Protein AF-A0A9Q0U4A6-F1 (afdb_monomer)

Radius of gyration: 23.0 Å; Cα contacts (8 Å, |Δi|>4): 64; chains: 1; bounding box: 47×94×40 Å

Foldseek 3Di:
DDDDPDDPPPPPPPDDDDCLVVQCVVCPVVRSVVVVVVVQQQQDDPVVSFRALVSNQVRVVVVVDPPQDSVNSVVVQVVQCPVPPSGNDDDDPPPVDPDPDDPPPPPDDDPDDDDD

InterPro domains:
  IPR002048 EF-hand domain [PF13833] (47-87)
  IPR011992 EF-hand domain pair [SSF47473] (15-87)
  IPR044205 Calcium-binding protein KIC/PBP1/KRP1 [PTHR47319] (11-87)

Nearest PDB structures (foldseek):
  3h4s-assembly1_E  TM=8.852E-01  e=2.183E-06  Arabidopsis thaliana
  7uha-assembly1_A  TM=5.960E-01  e=2.188E-02  Homo sapiens
  8g4l-assembly1_q  TM=5.932E-01  e=2.530E-01  Homo sapiens
  2n7l-assembly1_C  TM=5.007E-01  e=2.698E-01  Homo sapiens

Structure (mmCIF, N/CA/C/O backbone):
data_AF-A0A9Q0U4A6-F1
#
_entry.id   AF-A0A9Q0U4A6-F1
#
loop_
_atom_site.group_PDB
_atom_site.id
_atom_site.type_symbol
_atom_site.label_atom_id
_atom_site.label_alt_id
_atom_site.label_comp_id
_atom_site.label_asym_id
_atom_site.label_entity_id
_atom_site.label_seq_id
_atom_site.pdbx_PDB_ins_code
_atom_site.Cartn_x
_atom_site.Cartn_y
_atom_site.Cartn_z
_atom_site.occupancy
_atom_site.B_iso_or_equiv
_atom_site.auth_seq_id
_atom_site.auth_comp_id
_atom_site.auth_asym_id
_atom_site.auth_atom_id
_atom_site.pdbx_PDB_model_num
ATOM 1 N N . MET A 1 1 ? -3.353 47.675 20.215 1.00 42.06 1 MET A N 1
ATOM 2 C CA . MET A 1 1 ? -3.522 47.534 18.755 1.00 42.06 1 MET A CA 1
ATOM 3 C C . MET A 1 1 ? -2.274 46.813 18.265 1.00 42.06 1 MET A C 1
ATOM 5 O O . MET A 1 1 ? -1.273 47.454 17.997 1.00 42.06 1 MET A O 1
ATOM 9 N N . GLU A 1 2 ? -2.138 45.535 18.608 1.00 56.66 2 GLU A N 1
ATOM 10 C CA . GLU A 1 2 ? -2.598 44.384 17.811 1.00 56.66 2 GLU A CA 1
ATOM 11 C C . GLU A 1 2 ? -1.940 44.353 16.430 1.00 56.66 2 GLU A C 1
ATOM 13 O O . GLU A 1 2 ? -2.131 45.272 15.633 1.00 56.66 2 GLU A O 1
ATOM 18 N N . LYS A 1 3 ? -1.174 43.285 16.193 1.00 47.31 3 LYS A N 1
ATOM 19 C CA . LYS A 1 3 ? -1.241 42.448 14.991 1.00 47.31 3 LYS A CA 1
ATOM 20 C C . LYS A 1 3 ? -0.367 41.220 15.226 1.00 47.31 3 LYS A C 1
ATOM 22 O O . LYS A 1 3 ? 0.822 41.210 14.913 1.00 47.31 3 LYS A O 1
ATOM 27 N N . ASP A 1 4 ? -0.993 40.207 15.812 1.00 53.28 4 ASP A N 1
ATOM 28 C CA . ASP A 1 4 ? -0.495 38.840 15.820 1.00 53.28 4 ASP A CA 1
ATOM 29 C C . ASP A 1 4 ? -0.487 38.329 14.377 1.00 53.28 4 ASP A C 1
ATOM 31 O O . ASP A 1 4 ? -1.526 38.254 13.719 1.00 53.28 4 ASP A O 1
ATOM 35 N N . GLN A 1 5 ? 0.695 38.004 13.859 1.00 55.41 5 GLN A N 1
ATOM 36 C CA . GLN A 1 5 ? 0.797 37.242 12.622 1.00 55.41 5 GLN A CA 1
ATOM 37 C C . GLN A 1 5 ? 0.719 35.763 12.975 1.00 55.41 5 GLN A C 1
ATOM 39 O O . GLN A 1 5 ? 1.656 35.149 13.482 1.00 55.41 5 GLN A O 1
ATOM 44 N N . ILE A 1 6 ? -0.485 35.254 12.740 1.00 58.12 6 ILE A N 1
ATOM 45 C CA . ILE A 1 6 ? -0.926 33.872 12.845 1.00 58.12 6 ILE A CA 1
ATOM 46 C C . ILE A 1 6 ? -0.007 32.982 12.009 1.00 58.12 6 ILE A C 1
ATOM 48 O O . ILE A 1 6 ? 0.295 33.267 10.850 1.00 58.12 6 ILE A O 1
ATOM 52 N N . GLY A 1 7 ? 0.438 31.900 12.643 1.00 49.38 7 GLY A N 1
ATOM 53 C CA . GLY A 1 7 ? 1.336 30.923 12.064 1.00 49.38 7 GLY A CA 1
ATOM 54 C C . GLY A 1 7 ? 0.760 30.262 10.820 1.00 49.38 7 GLY A C 1
ATOM 55 O O . GLY A 1 7 ? -0.321 29.679 10.843 1.00 49.38 7 GLY A O 1
ATOM 56 N N . MET A 1 8 ? 1.562 30.254 9.763 1.00 47.84 8 MET A N 1
ATOM 57 C CA . MET A 1 8 ? 1.494 29.213 8.753 1.00 47.84 8 MET A CA 1
ATOM 58 C C . MET A 1 8 ? 2.528 28.162 9.155 1.00 47.84 8 MET A C 1
ATOM 60 O O . MET A 1 8 ? 3.694 28.236 8.772 1.00 47.84 8 MET A O 1
ATOM 64 N N . LYS A 1 9 ? 2.127 27.209 10.003 1.00 41.38 9 LYS A N 1
ATOM 65 C CA . LYS A 1 9 ? 2.905 25.983 10.191 1.00 41.38 9 LYS A CA 1
ATOM 66 C C . LYS A 1 9 ? 2.763 25.220 8.878 1.00 41.38 9 LYS A C 1
ATOM 68 O O . LYS A 1 9 ? 1.753 24.561 8.655 1.00 41.38 9 LYS A O 1
ATOM 73 N N . THR A 1 10 ? 3.717 25.415 7.974 1.00 38.53 10 THR A N 1
ATOM 74 C CA . THR A 1 10 ? 3.835 24.652 6.738 1.00 38.53 10 THR A CA 1
ATOM 75 C C . THR A 1 10 ? 3.887 23.181 7.125 1.00 38.53 10 THR A C 1
ATOM 77 O O . THR A 1 10 ? 4.869 22.702 7.691 1.00 38.53 10 THR A O 1
ATOM 80 N N . ALA A 1 11 ? 2.778 22.476 6.903 1.00 51.41 11 ALA A N 1
ATOM 81 C CA . ALA A 1 11 ? 2.780 21.029 6.921 1.00 51.41 11 ALA A CA 1
ATOM 82 C C . ALA A 1 11 ? 3.813 20.610 5.877 1.00 51.41 11 ALA A C 1
ATOM 84 O O . ALA A 1 11 ? 3.714 20.981 4.707 1.00 51.41 11 ALA A O 1
ATOM 85 N N . THR A 1 12 ? 4.864 19.943 6.332 1.00 44.25 12 THR A N 1
ATOM 86 C CA . THR A 1 12 ? 5.885 19.359 5.477 1.00 44.25 12 THR A CA 1
ATOM 87 C C . THR A 1 12 ? 5.186 18.350 4.577 1.00 44.25 12 THR A C 1
ATOM 89 O O . THR A 1 12 ? 4.883 17.243 5.014 1.00 44.25 12 THR A O 1
ATOM 92 N N . SER A 1 13 ? 4.867 18.757 3.348 1.00 54.00 13 SER A N 1
ATOM 93 C CA . SER A 1 13 ? 4.506 17.842 2.273 1.00 54.00 13 SER A CA 1
ATOM 94 C C . SER A 1 13 ? 5.717 16.940 2.070 1.00 54.00 13 SER A C 1
ATOM 96 O O . SER A 1 13 ? 6.708 17.352 1.471 1.00 54.00 13 SER A O 1
ATOM 98 N N . SER A 1 14 ? 5.698 15.757 2.680 1.00 59.09 14 SER A N 1
ATOM 99 C CA . SER A 1 14 ? 6.646 14.699 2.359 1.00 59.09 14 SER A CA 1
ATOM 100 C C . SER A 1 14 ? 6.286 14.232 0.957 1.00 59.09 14 SER A C 1
ATOM 102 O O . SER A 1 14 ? 5.443 13.355 0.795 1.00 59.09 14 SER A O 1
ATOM 104 N N . GLU A 1 15 ? 6.849 14.887 -0.054 1.00 68.62 15 GLU A N 1
ATOM 105 C CA . GLU A 1 15 ? 6.606 14.540 -1.448 1.00 68.62 15 GLU A CA 1
ATOM 106 C C . GLU A 1 15 ? 7.010 13.081 -1.681 1.00 68.62 15 GLU A C 1
ATOM 108 O O . GLU A 1 15 ? 8.129 12.666 -1.370 1.00 68.62 15 GLU A O 1
ATOM 113 N N . TYR A 1 16 ? 6.075 12.285 -2.198 1.00 73.69 16 TYR A N 1
ATOM 114 C CA . TYR A 1 16 ? 6.360 10.917 -2.599 1.00 73.69 16 TYR A CA 1
ATOM 115 C C . TYR A 1 16 ? 7.361 10.931 -3.756 1.00 73.69 16 TYR A C 1
ATOM 117 O O . TYR A 1 16 ? 7.098 11.509 -4.812 1.00 73.69 16 TYR A O 1
ATOM 125 N N . GLN A 1 17 ?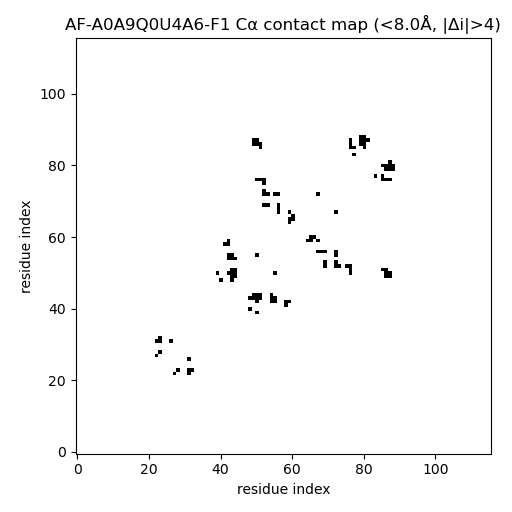 8.504 10.275 -3.567 1.00 84.50 17 GLN A N 1
ATOM 126 C CA . GLN A 1 17 ? 9.467 10.064 -4.637 1.00 84.50 17 GLN A CA 1
ATOM 127 C C . GLN A 1 17 ? 9.147 8.751 -5.356 1.00 84.50 17 GLN A C 1
ATOM 129 O O . GLN A 1 17 ? 9.161 7.679 -4.749 1.00 84.50 17 GLN A O 1
ATOM 134 N N . ASP A 1 18 ? 8.860 8.840 -6.655 1.00 84.88 18 ASP A N 1
ATOM 135 C CA . ASP A 1 18 ? 8.507 7.673 -7.457 1.00 84.88 18 ASP A CA 1
ATOM 136 C C . ASP A 1 18 ? 9.745 6.829 -7.795 1.00 84.88 18 ASP A C 1
ATOM 138 O O . ASP A 1 18 ? 10.595 7.207 -8.605 1.00 84.88 18 ASP A O 1
ATOM 142 N N . PHE A 1 19 ? 9.832 5.661 -7.160 1.00 90.38 19 PHE A N 1
ATOM 143 C CA . PHE A 1 19 ? 10.861 4.654 -7.414 1.00 90.38 19 PHE A CA 1
ATOM 144 C C . PHE A 1 19 ? 10.345 3.458 -8.225 1.00 90.38 19 PHE A C 1
ATOM 146 O O . PHE A 1 19 ? 11.116 2.531 -8.491 1.00 90.38 19 PHE A O 1
ATOM 153 N N . LEU A 1 20 ? 9.070 3.454 -8.636 1.00 91.00 20 LEU A N 1
ATOM 154 C CA . LEU A 1 20 ? 8.465 2.342 -9.374 1.00 91.00 20 LEU A CA 1
ATOM 155 C C . LEU A 1 20 ? 9.225 2.020 -10.675 1.00 91.00 20 LEU A C 1
ATOM 157 O O . LEU A 1 20 ? 9.492 0.838 -10.897 1.00 91.00 20 LEU A O 1
ATOM 161 N N . PRO A 1 21 ? 9.677 3.000 -11.492 1.00 92.00 21 PRO A N 1
ATOM 162 C CA . PRO A 1 21 ? 10.430 2.701 -12.712 1.00 92.00 21 PRO A CA 1
ATOM 163 C C . PRO A 1 21 ? 11.760 1.990 -12.439 1.00 92.00 21 PRO A C 1
ATOM 165 O O . PRO A 1 21 ? 12.125 1.057 -13.148 1.00 92.00 21 PRO A O 1
ATOM 168 N N . ILE A 1 22 ? 12.470 2.394 -11.380 1.00 94.75 22 ILE A N 1
ATOM 169 C CA . ILE A 1 22 ? 13.762 1.804 -11.001 1.00 94.75 22 ILE A CA 1
ATOM 170 C C . ILE A 1 22 ? 13.566 0.374 -10.486 1.00 94.75 22 ILE A C 1
ATOM 172 O O . ILE A 1 22 ? 14.376 -0.506 -10.771 1.00 94.75 22 ILE A O 1
ATOM 176 N N . MET A 1 23 ? 12.500 0.127 -9.721 1.00 92.62 23 MET A N 1
ATOM 177 C CA . MET A 1 23 ? 12.175 -1.217 -9.239 1.00 92.62 23 MET A CA 1
ATOM 178 C C . MET A 1 23 ? 11.744 -2.141 -10.382 1.00 92.62 23 MET A C 1
ATOM 180 O O . MET A 1 23 ? 12.208 -3.279 -10.435 1.00 92.62 23 MET A O 1
ATOM 184 N N . ALA A 1 24 ? 10.927 -1.645 -11.317 1.00 94.50 24 ALA A N 1
ATOM 185 C CA . ALA A 1 24 ? 10.496 -2.391 -12.496 1.00 94.50 24 ALA A CA 1
ATOM 186 C C . ALA A 1 24 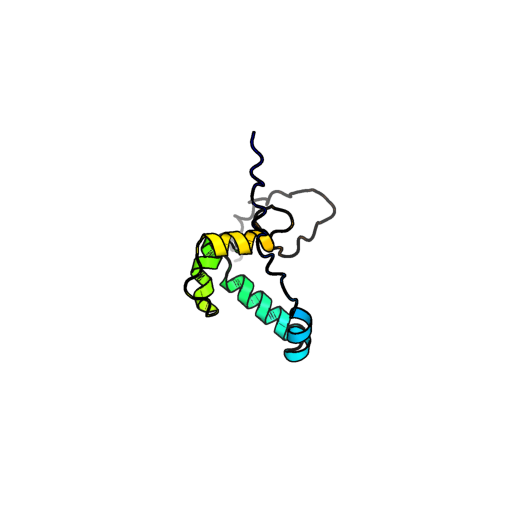? 11.672 -2.781 -13.405 1.00 94.50 24 ALA A C 1
ATOM 188 O O . ALA A 1 24 ? 11.724 -3.914 -13.878 1.00 94.50 24 ALA A O 1
ATOM 189 N N . ASP A 1 25 ? 12.633 -1.874 -13.605 1.00 96.06 25 ASP A N 1
ATOM 190 C CA . ASP A 1 25 ? 13.853 -2.142 -14.376 1.00 96.06 25 ASP A CA 1
ATOM 191 C C . ASP A 1 25 ? 14.723 -3.222 -13.709 1.00 96.06 25 ASP A C 1
ATOM 193 O O . ASP A 1 25 ? 15.157 -4.175 -14.353 1.00 96.06 25 ASP A O 1
ATOM 197 N N . LYS A 1 26 ? 14.912 -3.138 -12.385 1.00 95.62 26 LYS A N 1
ATOM 198 C CA . LYS A 1 26 ? 15.762 -4.079 -11.637 1.00 95.62 26 LYS A CA 1
ATOM 199 C C . LYS A 1 26 ? 15.170 -5.479 -11.471 1.00 95.62 26 LYS A C 1
ATOM 201 O O . LYS A 1 26 ? 15.926 -6.447 -11.446 1.00 95.62 26 LYS A O 1
ATOM 206 N N . LEU A 1 27 ? 13.855 -5.591 -11.286 1.00 93.31 27 LEU A N 1
ATOM 207 C CA . LEU A 1 27 ? 13.166 -6.868 -11.039 1.00 93.31 27 LEU A CA 1
ATOM 208 C C . LEU A 1 27 ? 12.616 -7.509 -12.322 1.00 93.31 27 LEU A C 1
ATOM 210 O O . LEU A 1 27 ? 12.277 -8.693 -12.321 1.00 93.31 27 LEU A O 1
ATOM 214 N N . GLY A 1 28 ? 12.526 -6.738 -13.407 1.00 96.12 28 GLY A N 1
ATOM 215 C CA . GLY A 1 28 ? 11.724 -7.072 -14.576 1.00 96.12 28 GLY A CA 1
ATOM 216 C C . GLY A 1 28 ? 10.246 -6.750 -14.341 1.00 96.12 28 GLY A C 1
ATOM 217 O O . GLY A 1 28 ? 9.702 -6.975 -13.259 1.00 96.12 28 GLY A O 1
ATOM 218 N N . VAL A 1 29 ? 9.579 -6.230 -15.376 1.00 94.06 29 VAL A N 1
ATOM 219 C CA . VAL A 1 29 ? 8.209 -5.694 -15.275 1.00 94.06 29 VAL A CA 1
ATOM 220 C C . VAL A 1 29 ? 7.207 -6.744 -14.785 1.00 94.06 29 VAL A C 1
ATOM 222 O O . VAL A 1 29 ? 6.414 -6.453 -13.895 1.00 94.06 29 VAL A O 1
ATOM 225 N N . GLU A 1 30 ? 7.248 -7.968 -15.317 1.00 94.69 30 GLU A N 1
ATOM 226 C CA . GLU A 1 30 ? 6.296 -9.027 -14.946 1.00 94.69 30 GLU A CA 1
ATOM 227 C C . GLU A 1 30 ? 6.437 -9.442 -13.476 1.00 94.69 30 GLU A C 1
ATOM 229 O O . GLU A 1 30 ? 5.446 -9.492 -12.744 1.00 94.69 30 GLU A O 1
ATOM 234 N N . THR A 1 31 ? 7.672 -9.670 -13.023 1.00 95.56 31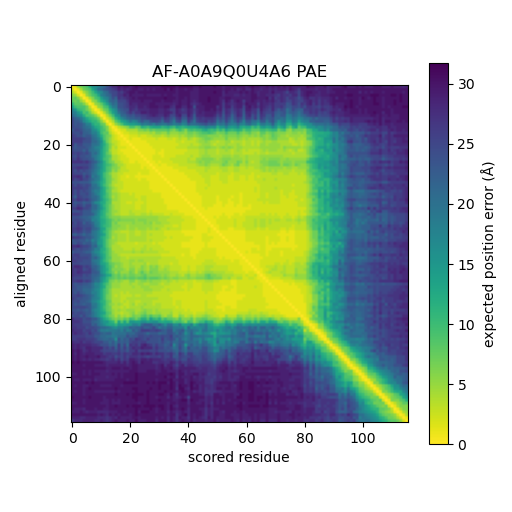 THR A N 1
ATOM 23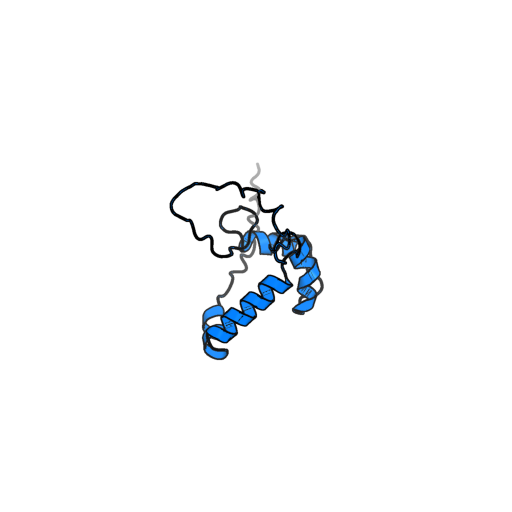5 C CA . THR A 1 31 ? 7.980 -9.986 -11.623 1.00 95.56 31 THR A CA 1
ATOM 236 C C . THR A 1 31 ? 7.551 -8.845 -10.712 1.00 95.56 31 THR A C 1
ATOM 238 O O . THR A 1 31 ? 6.847 -9.069 -9.733 1.00 95.56 31 THR A O 1
ATOM 241 N N . PHE A 1 32 ? 7.909 -7.607 -11.060 1.00 94.69 32 PHE A N 1
ATOM 242 C CA . PHE A 1 32 ? 7.555 -6.423 -10.285 1.00 94.69 32 PHE A CA 1
ATOM 243 C C . PHE A 1 32 ? 6.038 -6.274 -10.110 1.00 94.69 32 PHE A C 1
ATOM 245 O O . PHE A 1 32 ? 5.556 -6.086 -8.993 1.00 94.69 32 PHE A O 1
ATOM 252 N N . VAL A 1 33 ? 5.269 -6.418 -11.192 1.00 92.88 33 VAL A N 1
ATOM 253 C CA . VAL A 1 33 ? 3.802 -6.344 -11.142 1.00 92.88 33 VAL A CA 1
ATOM 254 C C . VAL A 1 33 ? 3.215 -7.494 -10.319 1.00 92.88 33 VAL A C 1
ATOM 256 O O . VAL A 1 33 ? 2.280 -7.272 -9.545 1.00 92.88 33 VAL A O 1
ATOM 259 N N . SER A 1 34 ? 3.761 -8.708 -10.441 1.00 93.75 34 SER A N 1
ATOM 260 C CA . SER A 1 34 ? 3.331 -9.867 -9.650 1.00 93.75 34 SER A CA 1
ATOM 261 C C . SER A 1 34 ? 3.548 -9.649 -8.149 1.00 93.75 34 SER A C 1
ATOM 263 O O . SER A 1 34 ? 2.625 -9.874 -7.360 1.00 93.75 34 SER A O 1
ATOM 265 N N . GLU A 1 35 ? 4.724 -9.152 -7.760 1.00 95.06 35 GLU A N 1
ATOM 266 C CA . GLU A 1 35 ? 5.066 -8.845 -6.367 1.00 95.06 35 GLU A CA 1
ATOM 267 C C . GLU A 1 35 ? 4.191 -7.723 -5.802 1.00 95.06 35 GLU A C 1
ATOM 269 O O . GLU A 1 35 ? 3.628 -7.871 -4.715 1.00 95.06 35 GLU A O 1
ATOM 274 N N . LEU A 1 36 ? 3.970 -6.644 -6.565 1.00 91.75 36 LEU A N 1
ATOM 275 C CA . LEU A 1 36 ? 3.032 -5.590 -6.172 1.00 91.75 36 LEU A CA 1
ATOM 276 C C . LEU A 1 36 ? 1.638 -6.169 -5.919 1.00 91.75 36 LEU A C 1
ATOM 278 O O . LEU A 1 36 ? 1.042 -5.939 -4.869 1.00 91.75 36 LEU A O 1
ATOM 282 N N . CYS A 1 37 ? 1.129 -6.979 -6.848 1.00 91.12 37 CYS A N 1
ATOM 283 C CA . CYS A 1 37 ? -0.169 -7.631 -6.709 1.00 91.12 37 CYS A CA 1
ATOM 284 C C . CYS A 1 37 ? -0.230 -8.569 -5.492 1.00 91.12 37 CYS A C 1
ATOM 286 O O . CYS A 1 37 ? -1.275 -8.662 -4.840 1.00 91.12 37 CYS A O 1
ATOM 288 N N . GLY A 1 38 ? 0.868 -9.260 -5.175 1.00 93.44 38 GLY A N 1
ATOM 289 C CA . GLY A 1 38 ? 1.042 -10.038 -3.949 1.00 93.44 38 GLY A CA 1
ATOM 290 C C . GLY A 1 38 ? 0.899 -9.174 -2.700 1.00 93.44 38 GLY A C 1
ATOM 291 O O . GLY A 1 38 ? 0.050 -9.467 -1.859 1.00 93.44 38 GLY A O 1
ATOM 292 N N . GLY A 1 39 ? 1.646 -8.071 -2.635 1.00 93.19 39 GLY A N 1
ATOM 293 C CA . GLY A 1 39 ? 1.580 -7.099 -1.545 1.00 93.19 39 GLY A CA 1
ATOM 294 C C . GLY A 1 39 ? 0.181 -6.510 -1.356 1.00 93.19 39 GLY A C 1
ATOM 295 O O . GLY A 1 39 ? -0.332 -6.497 -0.240 1.00 93.19 39 GLY A O 1
ATOM 296 N N . PHE A 1 40 ? -0.501 -6.119 -2.439 1.00 90.81 40 PHE A N 1
ATOM 297 C CA . PHE A 1 40 ? -1.875 -5.609 -2.357 1.00 90.81 40 PHE A CA 1
ATOM 298 C C . PHE A 1 40 ? -2.847 -6.639 -1.774 1.00 90.81 40 PHE A C 1
ATOM 300 O O . PHE A 1 40 ? -3.668 -6.298 -0.928 1.00 90.81 40 PHE A O 1
ATOM 307 N N . ARG A 1 41 ? -2.752 -7.909 -2.195 1.00 92.56 41 ARG A N 1
ATOM 308 C CA . ARG A 1 41 ? -3.581 -8.990 -1.632 1.00 92.56 41 ARG A CA 1
ATOM 309 C C . ARG A 1 41 ? -3.275 -9.238 -0.158 1.00 92.56 41 ARG A C 1
ATOM 311 O O . ARG A 1 41 ? -4.198 -9.493 0.601 1.00 92.56 41 ARG A O 1
ATOM 318 N N . LEU A 1 42 ? -2.005 -9.154 0.232 1.00 95.31 42 LEU A N 1
ATOM 319 C CA . LEU A 1 42 ? -1.568 -9.341 1.614 1.00 95.31 42 LEU A CA 1
ATOM 320 C C . LEU A 1 42 ? -2.108 -8.242 2.543 1.00 95.31 42 LEU A C 1
ATOM 322 O O . LEU A 1 42 ? -2.464 -8.510 3.687 1.00 95.31 42 LEU A O 1
ATOM 326 N N . LEU A 1 43 ? -2.178 -7.004 2.053 1.00 94.94 43 LEU A N 1
ATOM 327 C CA . LEU A 1 43 ? -2.641 -5.845 2.820 1.00 94.94 43 LEU A CA 1
ATOM 328 C C . LEU A 1 43 ? -4.166 -5.654 2.798 1.00 94.94 43 LEU A C 1
ATOM 330 O O . LEU A 1 43 ? -4.709 -4.899 3.611 1.00 94.94 43 LEU A O 1
ATOM 334 N N . ALA A 1 44 ? -4.863 -6.306 1.868 1.00 93.06 44 ALA A N 1
ATOM 335 C CA . ALA A 1 44 ? -6.305 -6.184 1.727 1.00 93.06 44 ALA A CA 1
ATOM 336 C C . ALA A 1 44 ? -7.059 -6.864 2.877 1.00 93.06 44 ALA A C 1
ATOM 338 O O . ALA A 1 44 ? -6.638 -7.874 3.442 1.00 93.06 44 ALA A O 1
ATOM 339 N N . ASP A 1 45 ? -8.220 -6.306 3.191 1.00 93.31 45 ASP A N 1
ATOM 340 C CA . ASP A 1 45 ? -9.254 -6.976 3.956 1.00 93.31 45 ASP A CA 1
ATOM 341 C C . ASP A 1 45 ? -9.767 -8.190 3.152 1.00 93.31 45 ASP A C 1
ATOM 343 O O . ASP A 1 45 ? -10.124 -8.032 1.978 1.00 93.31 45 ASP A O 1
ATOM 347 N N . PRO A 1 46 ? -9.789 -9.401 3.736 1.00 88.44 46 PRO A N 1
ATOM 348 C CA . PRO A 1 46 ? -10.139 -10.619 3.009 1.00 88.44 46 PRO A CA 1
ATOM 349 C C . PRO A 1 46 ? -11.624 -10.702 2.636 1.00 88.44 46 PRO A C 1
ATOM 351 O O . PRO A 1 46 ? -11.958 -11.384 1.671 1.00 88.44 46 PRO A O 1
ATOM 354 N N . GLU 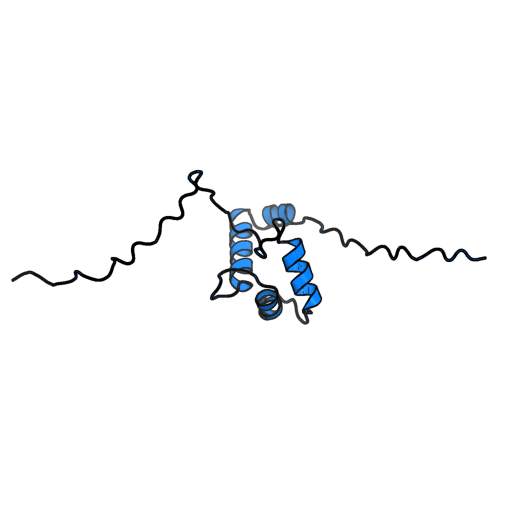A 1 47 ? -12.508 -10.024 3.371 1.00 89.94 47 GLU A N 1
ATOM 355 C CA . GLU A 1 47 ? -13.948 -10.028 3.101 1.00 89.94 47 GLU A CA 1
ATOM 356 C C . GLU A 1 47 ? -14.306 -8.985 2.042 1.00 89.94 47 GLU A C 1
ATOM 358 O O . GLU A 1 47 ? -15.087 -9.255 1.131 1.00 89.94 47 GLU A O 1
ATOM 363 N N . LYS A 1 48 ? -13.708 -7.793 2.134 1.00 85.81 48 LYS A N 1
ATOM 364 C CA . LYS A 1 48 ? -13.986 -6.681 1.210 1.00 85.81 48 LYS A CA 1
ATOM 365 C C . LYS A 1 48 ? -13.162 -6.758 -0.071 1.00 85.81 48 LYS A C 1
ATOM 367 O O . LYS A 1 48 ? -13.552 -6.191 -1.085 1.00 85.81 48 LYS A O 1
ATOM 372 N N . GLY A 1 49 ? -12.002 -7.414 -0.026 1.00 87.56 49 GLY A N 1
ATOM 373 C CA . GLY A 1 49 ? -11.036 -7.441 -1.125 1.00 87.56 49 GLY A CA 1
ATOM 374 C C . GLY A 1 49 ? -10.322 -6.104 -1.364 1.00 87.56 49 GLY A C 1
ATOM 375 O O . GLY A 1 49 ? -9.716 -5.929 -2.424 1.00 87.56 49 GLY A O 1
ATOM 376 N N . LEU A 1 50 ? -10.387 -5.179 -0.398 1.00 87.12 50 LEU A N 1
ATOM 377 C CA . LEU A 1 50 ? -9.868 -3.809 -0.470 1.00 87.12 50 LEU A CA 1
ATOM 378 C C . LEU A 1 50 ? -8.888 -3.533 0.668 1.00 87.12 50 LEU A C 1
ATOM 380 O O . LEU A 1 50 ? -9.054 -4.063 1.765 1.00 87.12 50 LEU A O 1
ATOM 384 N N . ILE A 1 51 ? -7.907 -2.659 0.448 1.00 91.50 51 ILE A N 1
ATOM 385 C CA . ILE A 1 51 ? -7.069 -2.165 1.547 1.00 91.50 51 ILE A CA 1
ATOM 386 C C . ILE A 1 51 ? -7.844 -1.077 2.285 1.00 91.50 51 ILE A C 1
ATOM 388 O O . ILE A 1 51 ? -8.093 -0.004 1.747 1.00 91.50 51 ILE A O 1
ATOM 392 N N . THR A 1 52 ? -8.204 -1.365 3.530 1.00 92.25 52 THR A N 1
ATOM 393 C CA . THR A 1 52 ? -8.779 -0.395 4.466 1.00 92.25 52 THR A CA 1
ATOM 394 C C . THR A 1 52 ? -7.688 0.106 5.408 1.00 92.25 52 THR A C 1
ATOM 396 O O . THR A 1 52 ? -6.663 -0.555 5.572 1.00 92.25 52 THR A O 1
ATOM 399 N N . SER A 1 53 ? -7.895 1.238 6.087 1.00 93.94 53 SER A N 1
ATOM 400 C CA . SER A 1 53 ? -6.928 1.719 7.090 1.00 93.94 53 SER A CA 1
ATOM 401 C C . SER A 1 53 ? -6.700 0.683 8.199 1.00 93.94 53 SER A C 1
ATOM 403 O O . SER A 1 53 ? -5.587 0.518 8.695 1.00 93.94 53 SER A O 1
ATOM 405 N N . GLU A 1 54 ? -7.735 -0.083 8.547 1.00 94.44 54 GLU A N 1
ATOM 406 C CA . GLU A 1 54 ? -7.646 -1.163 9.523 1.00 94.44 54 GLU A CA 1
ATOM 407 C C . GLU A 1 54 ? -6.844 -2.366 9.009 1.00 94.44 54 GLU A C 1
ATOM 409 O O . GLU A 1 54 ? -5.960 -2.849 9.722 1.00 94.44 54 GLU A O 1
ATOM 414 N N . SER A 1 55 ? -7.117 -2.840 7.787 1.00 95.25 55 SER A N 1
ATOM 415 C CA . SER A 1 55 ? -6.383 -3.973 7.207 1.00 95.25 55 SER A CA 1
ATOM 416 C C . SER A 1 55 ? -4.925 -3.612 6.936 1.00 95.25 55 SER A C 1
ATOM 418 O O . SER A 1 55 ? -4.039 -4.401 7.254 1.00 95.25 55 SER A O 1
ATOM 420 N N . LEU A 1 56 ? -4.664 -2.390 6.460 1.00 95.38 56 LEU A N 1
ATOM 421 C CA . LEU A 1 56 ? -3.320 -1.858 6.268 1.00 95.38 56 LEU A CA 1
ATOM 422 C C . LEU A 1 56 ? -2.543 -1.863 7.586 1.00 95.38 56 LEU A C 1
ATOM 424 O O . LEU A 1 56 ? -1.483 -2.474 7.653 1.00 95.38 56 LEU A O 1
ATOM 428 N N . ARG A 1 57 ? -3.100 -1.270 8.652 1.00 95.25 57 ARG A N 1
ATOM 429 C CA . ARG A 1 57 ? -2.443 -1.203 9.969 1.00 95.25 57 ARG A CA 1
ATOM 430 C C . ARG A 1 57 ? -2.165 -2.583 10.559 1.00 95.25 57 ARG A C 1
ATOM 432 O O . ARG A 1 57 ? -1.148 -2.791 11.212 1.00 95.25 57 ARG A O 1
ATOM 439 N N . ARG A 1 58 ? -3.093 -3.525 10.377 1.00 94.81 58 ARG A N 1
ATOM 440 C CA . ARG A 1 58 ? -2.959 -4.892 10.892 1.00 94.81 58 ARG A CA 1
ATOM 441 C C . ARG A 1 58 ? -1.896 -5.681 10.129 1.00 94.81 58 ARG A C 1
ATOM 443 O O . ARG A 1 58 ? -1.123 -6.408 10.746 1.00 94.81 58 ARG A O 1
ATOM 450 N N . ASN A 1 59 ? -1.871 -5.546 8.807 1.00 95.75 59 ASN A N 1
ATOM 451 C CA . ASN A 1 59 ? -1.092 -6.418 7.934 1.00 95.75 59 ASN A CA 1
ATOM 452 C C . ASN A 1 59 ? 0.267 -5.808 7.550 1.00 95.75 59 ASN A C 1
ATOM 454 O O . ASN A 1 59 ? 1.128 -6.532 7.056 1.00 95.75 59 ASN A O 1
ATOM 458 N N . SER A 1 60 ? 0.504 -4.514 7.806 1.00 94.44 60 SER A N 1
ATOM 459 C CA . SER A 1 60 ? 1.754 -3.806 7.480 1.00 94.44 60 SER A CA 1
ATOM 460 C C . SER A 1 60 ? 3.000 -4.470 8.072 1.00 94.44 60 SER A C 1
ATOM 462 O O . SER A 1 60 ? 4.056 -4.489 7.439 1.00 94.44 60 SER A O 1
ATOM 464 N N . ALA A 1 61 ? 2.868 -5.077 9.254 1.00 93.56 61 ALA A N 1
ATOM 465 C CA . ALA A 1 61 ? 3.949 -5.798 9.918 1.00 93.56 61 ALA A CA 1
ATOM 466 C C . ALA A 1 61 ? 4.469 -6.989 9.088 1.00 93.56 61 ALA A C 1
ATOM 468 O O . ALA A 1 61 ? 5.648 -7.318 9.169 1.00 93.56 61 ALA A O 1
ATOM 469 N N . LEU A 1 62 ? 3.633 -7.590 8.229 1.00 92.31 62 LEU A N 1
ATOM 470 C CA . LEU A 1 62 ? 4.038 -8.678 7.324 1.00 92.31 62 LEU A CA 1
ATOM 471 C C . LEU A 1 62 ? 5.023 -8.208 6.243 1.00 92.31 62 LEU A C 1
ATOM 473 O O . LEU A 1 62 ? 5.736 -9.023 5.665 1.00 92.31 62 LEU A O 1
ATOM 477 N N . LEU A 1 63 ? 5.074 -6.899 5.991 1.00 88.81 63 LEU A N 1
ATOM 478 C CA . LEU A 1 63 ? 6.030 -6.244 5.098 1.00 88.81 63 LEU A CA 1
ATOM 479 C C . LEU A 1 63 ? 7.158 -5.536 5.870 1.00 88.81 63 LEU A C 1
ATOM 481 O O . LEU A 1 63 ? 7.878 -4.722 5.300 1.00 88.81 63 LEU A O 1
ATOM 485 N N . GLY A 1 64 ? 7.305 -5.815 7.170 1.00 90.94 64 GLY A N 1
ATOM 486 C CA . GLY A 1 64 ? 8.332 -5.209 8.023 1.00 90.94 64 GLY A CA 1
ATOM 487 C C . GLY A 1 64 ? 8.016 -3.785 8.492 1.00 90.94 64 GLY A C 1
ATOM 488 O O . GLY A 1 64 ? 8.889 -3.121 9.044 1.00 90.94 64 GLY A O 1
ATOM 489 N N . MET A 1 65 ? 6.785 -3.302 8.296 1.00 88.75 65 MET A N 1
ATOM 490 C CA . MET A 1 65 ? 6.341 -1.994 8.786 1.00 88.75 65 MET A CA 1
ATOM 491 C C . MET A 1 65 ? 5.642 -2.150 10.139 1.00 88.75 65 MET A C 1
ATOM 493 O O . MET A 1 65 ? 4.412 -2.249 10.227 1.00 88.75 65 MET A O 1
ATOM 497 N N . GLU A 1 66 ? 6.445 -2.215 11.197 1.00 91.81 66 GLU A N 1
ATOM 498 C CA . GLU A 1 66 ? 5.968 -2.292 12.578 1.00 91.81 66 GLU A CA 1
ATOM 499 C C . GLU A 1 66 ? 5.494 -0.927 13.101 1.00 91.81 66 GLU A C 1
ATOM 501 O O . GLU A 1 66 ? 5.968 0.124 12.677 1.00 91.81 66 GLU A O 1
ATOM 506 N N . GLY A 1 67 ? 4.561 -0.942 14.056 1.00 91.00 67 GLY A N 1
ATOM 507 C CA . GLY A 1 67 ? 4.173 0.265 14.795 1.00 91.00 67 GLY A CA 1
ATOM 508 C C . GLY A 1 67 ? 3.373 1.303 14.002 1.00 91.00 67 GLY A C 1
ATOM 509 O O . GLY A 1 67 ? 3.281 2.443 14.448 1.00 91.00 67 GLY A O 1
ATOM 510 N N . MET A 1 68 ? 2.777 0.931 12.864 1.00 94.00 68 MET A N 1
ATOM 511 C CA . MET A 1 68 ? 1.924 1.833 12.085 1.00 94.00 68 MET A CA 1
ATOM 512 C C . MET A 1 68 ? 0.766 2.367 12.944 1.00 94.00 68 MET A C 1
ATOM 514 O O . MET A 1 68 ? -0.025 1.593 13.498 1.00 94.00 68 MET A O 1
ATOM 518 N N . SER A 1 69 ? 0.666 3.694 13.061 1.00 95.06 69 SER A N 1
ATOM 519 C CA . SER A 1 69 ? -0.426 4.338 13.791 1.00 95.06 69 SER A CA 1
ATOM 520 C C . SER A 1 69 ? -1.725 4.302 12.982 1.00 95.06 69 SER A C 1
ATOM 522 O O . SER A 1 69 ? -1.745 3.999 11.786 1.00 95.06 69 SER A O 1
ATOM 524 N N . LYS A 1 70 ? -2.849 4.582 13.647 1.00 93.75 70 LYS A N 1
ATOM 525 C CA . LYS A 1 70 ? -4.140 4.682 12.961 1.00 93.75 70 LYS A CA 1
ATOM 526 C C . LYS A 1 70 ? -4.132 5.872 11.999 1.00 93.75 70 LYS A C 1
ATOM 528 O O . LYS A 1 70 ? -4.597 5.746 10.873 1.00 93.75 70 LYS A O 1
ATOM 533 N N . GLU A 1 71 ? -3.573 6.987 12.447 1.00 94.25 71 GLU A N 1
ATOM 534 C CA . GLU A 1 71 ? -3.478 8.241 11.711 1.00 94.25 71 GLU A CA 1
ATOM 535 C C . GLU A 1 71 ? -2.612 8.080 10.454 1.00 94.25 71 GLU A C 1
ATOM 537 O O . GLU A 1 71 ? -3.009 8.540 9.384 1.00 94.25 71 GLU A O 1
ATOM 542 N N . ASP A 1 72 ? -1.487 7.361 10.552 1.00 92.38 72 ASP A N 1
ATOM 543 C CA . ASP A 1 72 ? -0.625 7.066 9.400 1.00 92.38 72 ASP A CA 1
ATOM 544 C C . ASP A 1 72 ? -1.340 6.165 8.389 1.00 92.38 72 ASP A C 1
ATOM 546 O O . ASP A 1 72 ? -1.331 6.447 7.192 1.00 92.38 72 ASP A O 1
ATOM 550 N N . ALA A 1 73 ? -2.018 5.110 8.854 1.00 93.19 73 ALA A N 1
ATOM 551 C CA . ALA A 1 73 ? -2.761 4.217 7.969 1.00 93.19 73 ALA A CA 1
ATOM 552 C C . ALA A 1 73 ? -3.907 4.945 7.242 1.00 93.19 73 ALA A C 1
ATOM 554 O O . ALA A 1 73 ? -4.123 4.737 6.050 1.00 93.19 73 ALA A O 1
ATOM 555 N N . GLU A 1 74 ? -4.636 5.821 7.938 1.00 92.69 74 GLU A N 1
ATOM 556 C CA . GLU A 1 74 ? -5.678 6.659 7.335 1.00 92.69 74 GLU A CA 1
ATOM 557 C C . GLU A 1 74 ? -5.107 7.662 6.329 1.00 92.69 74 GLU A C 1
ATOM 559 O O . GLU A 1 74 ? -5.711 7.872 5.276 1.00 92.69 74 GLU A O 1
ATOM 564 N N . ALA A 1 75 ? -3.954 8.268 6.627 1.00 90.00 75 ALA A N 1
ATOM 565 C CA . ALA A 1 75 ? -3.275 9.173 5.708 1.00 90.00 75 ALA A CA 1
ATOM 566 C C . ALA A 1 75 ? -2.814 8.444 4.438 1.00 90.00 75 ALA A C 1
ATOM 568 O O . ALA A 1 75 ? -3.044 8.939 3.339 1.00 90.00 75 ALA A O 1
ATOM 569 N N . MET A 1 76 ? -2.237 7.247 4.574 1.00 89.38 76 MET A N 1
ATOM 570 C CA . MET A 1 76 ? -1.786 6.434 3.440 1.00 89.38 76 MET A CA 1
ATOM 571 C C . MET A 1 76 ? -2.938 5.990 2.538 1.00 89.38 76 MET A C 1
ATOM 573 O O . MET A 1 76 ? -2.815 6.054 1.317 1.00 89.38 76 MET A O 1
ATOM 577 N N . VAL A 1 77 ? -4.060 5.558 3.124 1.00 89.88 77 VAL A N 1
ATOM 578 C CA . VAL A 1 77 ? -5.253 5.208 2.339 1.00 89.88 77 VAL A CA 1
ATOM 579 C C . VAL A 1 77 ? -5.774 6.437 1.601 1.00 89.88 77 VAL A C 1
ATOM 581 O O . VAL A 1 77 ? -6.005 6.353 0.403 1.00 89.88 77 VAL A O 1
ATOM 584 N N . A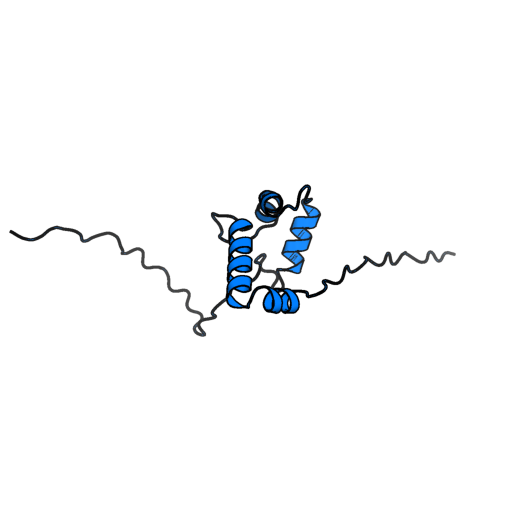RG A 1 78 ? -5.878 7.588 2.277 1.00 87.38 78 ARG A N 1
ATOM 585 C CA . ARG A 1 78 ? -6.362 8.839 1.673 1.00 87.38 78 ARG A CA 1
ATOM 586 C C . ARG A 1 78 ? -5.465 9.354 0.547 1.00 87.38 78 ARG A C 1
ATOM 588 O O . ARG A 1 78 ? -5.971 9.907 -0.417 1.00 87.38 78 ARG A O 1
ATOM 595 N N . GLU A 1 79 ? -4.150 9.193 0.665 1.00 85.56 79 GLU A N 1
ATOM 596 C CA . GLU A 1 79 ? -3.202 9.587 -0.386 1.00 85.56 79 GLU A CA 1
ATOM 597 C C . GLU A 1 79 ? -3.319 8.683 -1.628 1.00 85.56 79 GLU A C 1
ATOM 599 O O . GLU A 1 79 ? -3.181 9.144 -2.763 1.00 85.56 79 GLU A O 1
ATOM 604 N N . GLY A 1 80 ? -3.584 7.387 -1.421 1.00 78.81 80 GLY A N 1
ATOM 605 C CA . GLY A 1 80 ? -3.756 6.404 -2.497 1.00 78.81 80 GLY A CA 1
ATOM 606 C C . GLY A 1 80 ? -5.147 6.389 -3.143 1.00 78.81 80 GLY A C 1
ATOM 607 O O . GLY A 1 80 ? -5.294 5.881 -4.254 1.00 78.81 80 GLY A O 1
ATOM 608 N N . ASP A 1 81 ? -6.147 6.938 -2.462 1.00 79.69 81 ASP A N 1
ATOM 609 C CA . ASP A 1 81 ? -7.551 7.024 -2.868 1.00 79.69 81 ASP A CA 1
ATOM 610 C C . ASP A 1 81 ? -7.834 8.385 -3.532 1.00 79.69 81 ASP A C 1
ATOM 612 O O . ASP A 1 81 ? -8.272 9.349 -2.900 1.00 79.69 81 ASP A O 1
ATOM 616 N N . ARG A 1 82 ? -7.499 8.497 -4.824 1.00 61.66 82 ARG A N 1
ATOM 617 C CA . ARG A 1 82 ? -7.571 9.768 -5.573 1.00 61.66 82 ARG A CA 1
ATOM 618 C C . ARG A 1 82 ? -8.972 10.130 -6.073 1.00 61.66 82 ARG A C 1
ATOM 620 O O . ARG A 1 82 ? -9.181 11.283 -6.447 1.00 61.66 82 ARG A O 1
ATOM 627 N N . ASP A 1 83 ? -9.911 9.192 -6.101 1.00 58.41 83 ASP A N 1
ATOM 628 C CA . ASP A 1 83 ? -11.326 9.418 -6.414 1.00 58.41 83 ASP A CA 1
ATOM 629 C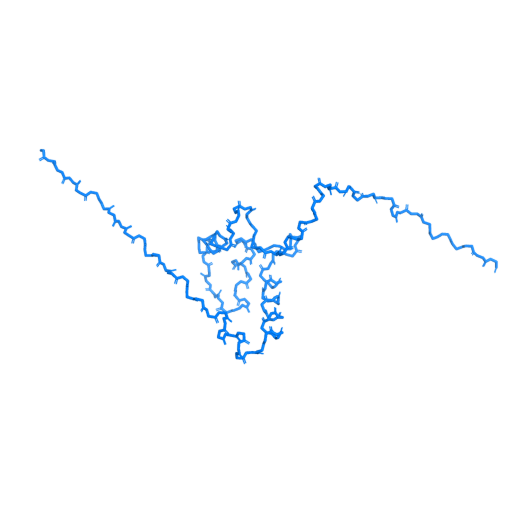 C . ASP A 1 83 ? -12.207 9.579 -5.166 1.00 58.41 83 ASP A C 1
ATOM 631 O O . ASP A 1 83 ? -13.365 9.986 -5.292 1.00 58.41 83 ASP A O 1
ATOM 635 N N . GLY A 1 84 ? -11.638 9.397 -3.969 1.00 53.50 84 GLY A N 1
ATOM 636 C CA . GLY A 1 84 ? -12.292 9.685 -2.694 1.00 53.50 84 GLY A CA 1
ATOM 637 C C . GLY A 1 84 ? -13.427 8.716 -2.376 1.00 53.50 84 GLY A C 1
ATOM 638 O O . GLY A 1 84 ? -14.343 9.070 -1.627 1.00 53.50 84 GLY A O 1
ATOM 639 N N . ASP A 1 85 ? -13.398 7.523 -2.972 1.00 54.78 85 ASP A N 1
ATOM 640 C CA . ASP A 1 85 ? -14.382 6.464 -2.750 1.00 54.78 85 ASP A CA 1
ATOM 641 C C . ASP A 1 85 ? -13.980 5.525 -1.595 1.00 54.78 85 ASP A C 1
ATOM 643 O O . ASP A 1 85 ? -14.758 4.660 -1.183 1.00 54.78 85 ASP A O 1
ATOM 647 N N . GLY A 1 86 ? -12.799 5.741 -1.011 1.00 55.22 86 GLY A N 1
ATOM 648 C CA . GLY A 1 86 ? -12.207 4.924 0.039 1.00 55.22 86 GLY A CA 1
ATOM 649 C C . GLY A 1 86 ? -11.408 3.733 -0.490 1.00 55.22 86 GLY A C 1
ATOM 650 O O . GLY A 1 86 ? -11.090 2.846 0.311 1.00 55.22 86 GLY A O 1
ATOM 651 N N . VAL A 1 87 ? -11.118 3.654 -1.798 1.00 54.16 87 VAL A N 1
ATOM 652 C CA . VAL A 1 87 ? -10.637 2.437 -2.463 1.00 54.16 87 VAL A CA 1
ATOM 653 C C . VAL A 1 87 ? -9.311 2.668 -3.213 1.00 54.16 87 VAL A C 1
ATOM 655 O O . VAL A 1 87 ? -9.268 3.349 -4.232 1.00 54.16 87 VAL A O 1
ATOM 658 N N . PRO A 1 88 ? -8.193 2.027 -2.809 1.00 53.59 88 PRO A N 1
ATOM 659 C CA . PRO A 1 88 ? -6.969 2.075 -3.602 1.00 53.59 88 PRO A CA 1
ATOM 660 C C . PRO A 1 88 ? -7.172 1.319 -4.923 1.00 53.59 88 PRO A C 1
ATOM 662 O O . PRO A 1 88 ? -7.446 0.115 -4.951 1.00 53.59 88 PRO A O 1
ATOM 665 N N . GLN A 1 89 ? -7.070 2.065 -6.019 1.00 51.84 89 GLN A N 1
ATOM 666 C CA . GLN A 1 89 ? -7.582 1.731 -7.344 1.00 51.84 89 GLN A CA 1
ATOM 667 C C . GLN A 1 89 ? -7.090 0.373 -7.890 1.00 51.84 89 GLN A C 1
ATOM 669 O O . GLN A 1 89 ? -5.963 0.226 -8.364 1.00 51.84 89 GLN A O 1
ATOM 674 N N . ARG A 1 90 ? -7.982 -0.627 -7.902 1.00 42.31 90 ARG A N 1
ATOM 675 C CA . ARG A 1 90 ? -7.901 -1.804 -8.783 1.00 42.31 90 ARG A CA 1
ATOM 676 C C . ARG A 1 90 ? -8.757 -1.537 -10.020 1.00 42.31 90 ARG A C 1
ATOM 678 O O . ARG A 1 90 ? -9.970 -1.441 -9.898 1.00 42.31 90 ARG A O 1
ATOM 685 N N . ASN A 1 91 ? -8.117 -1.419 -11.186 1.00 39.97 91 ASN A N 1
ATOM 686 C CA . ASN A 1 91 ? -8.682 -1.401 -12.546 1.00 39.97 91 ASN A CA 1
ATOM 687 C C . ASN A 1 91 ? -10.217 -1.520 -12.647 1.00 39.97 91 ASN A C 1
ATOM 689 O O . ASN A 1 91 ? -10.764 -2.616 -12.780 1.00 39.97 91 ASN A O 1
ATOM 693 N N . ARG A 1 92 ? -10.906 -0.375 -12.671 1.00 42.03 92 ARG A N 1
ATOM 694 C CA . ARG A 1 92 ? -12.311 -0.284 -13.072 1.00 42.03 92 ARG A CA 1
ATOM 695 C C . ARG A 1 92 ? -12.367 -0.396 -14.594 1.00 42.03 92 ARG A C 1
ATOM 697 O O . ARG A 1 92 ? -12.163 0.593 -15.293 1.00 42.03 92 ARG A O 1
ATOM 704 N N . ILE A 1 93 ? -12.629 -1.591 -15.126 1.00 44.09 93 ILE A N 1
ATOM 705 C CA . ILE A 1 93 ? -13.134 -1.681 -16.499 1.00 44.09 93 ILE A CA 1
ATOM 706 C C . ILE A 1 93 ? -14.550 -1.115 -16.439 1.00 44.09 93 ILE A C 1
ATOM 708 O O . ILE A 1 93 ? -15.499 -1.797 -16.064 1.00 44.09 93 ILE A O 1
ATOM 712 N N . LEU A 1 94 ? -14.670 0.175 -16.743 1.00 40.81 94 LEU A N 1
ATOM 713 C CA . LEU A 1 94 ? -15.935 0.759 -17.147 1.00 40.81 94 LEU A CA 1
ATOM 714 C C . LEU A 1 94 ? -16.340 0.054 -18.438 1.00 40.81 94 LEU A C 1
ATOM 716 O O . LEU A 1 94 ? -15.882 0.414 -19.522 1.00 40.81 94 LEU A O 1
ATOM 720 N N . HIS A 1 95 ? -17.181 -0.970 -18.320 1.00 44.31 95 HIS A N 1
ATOM 721 C CA . HIS A 1 95 ? -18.065 -1.296 -19.423 1.00 44.31 95 HIS A CA 1
ATOM 722 C C . HIS A 1 95 ? -18.855 -0.011 -19.685 1.00 44.31 95 HIS A C 1
ATOM 724 O O . HIS A 1 95 ? -19.378 0.610 -18.760 1.00 44.31 95 HIS A O 1
ATOM 730 N N . SER A 1 96 ? -18.813 0.458 -20.928 1.00 51.62 96 SER A N 1
ATOM 731 C CA . SER A 1 96 ? -19.362 1.747 -21.367 1.00 51.62 96 SER A CA 1
ATOM 732 C C . SER A 1 96 ? -20.885 1.832 -21.227 1.00 51.62 96 SER A C 1
ATOM 734 O O . SER A 1 96 ? -21.475 2.881 -21.471 1.00 51.62 96 SER A O 1
ATOM 736 N N . ASP A 1 97 ? -21.494 0.738 -20.787 1.00 48.09 97 ASP A N 1
ATOM 737 C CA . ASP A 1 97 ? -22.917 0.530 -20.679 1.00 48.09 97 ASP A CA 1
ATOM 738 C C . ASP A 1 97 ? -23.210 0.467 -19.178 1.00 48.09 97 ASP A C 1
ATO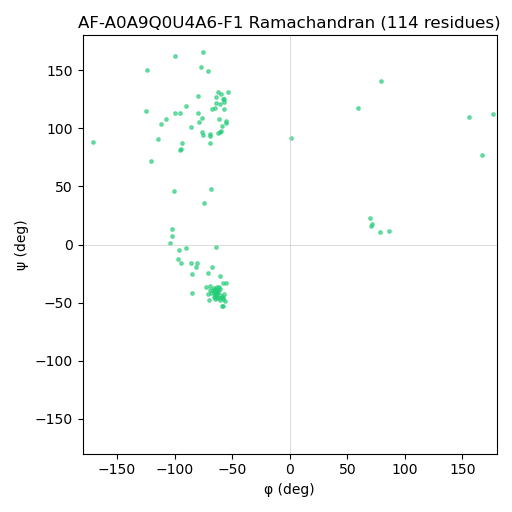M 740 O O . ASP A 1 97 ? -22.844 -0.490 -18.497 1.00 48.09 97 ASP A O 1
ATOM 744 N N . GLY A 1 98 ? -23.764 1.551 -18.632 1.00 53.69 98 GLY A N 1
ATOM 745 C CA . GLY A 1 98 ? -24.063 1.731 -17.208 1.00 53.69 98 GLY A CA 1
ATOM 746 C C . GLY A 1 98 ? -25.184 0.832 -16.675 1.00 53.69 98 GLY A C 1
ATOM 747 O O . GLY A 1 98 ? -26.076 1.325 -15.994 1.00 53.69 98 GLY A O 1
ATOM 748 N N . GLU A 1 99 ? -25.139 -0.463 -16.969 1.00 47.62 99 GLU A N 1
ATOM 749 C CA . GLU A 1 99 ? -26.099 -1.472 -16.534 1.00 47.62 99 GLU A CA 1
ATOM 750 C C . GLU A 1 99 ? -25.430 -2.338 -15.457 1.00 47.62 99 GLU A C 1
ATOM 752 O O . GLU A 1 99 ? -24.524 -3.135 -15.715 1.00 47.62 99 GLU A O 1
ATOM 757 N N . THR A 1 100 ? -25.853 -2.171 -14.204 1.00 48.84 100 THR A N 1
ATOM 758 C CA . THR A 1 100 ? -25.620 -3.189 -13.180 1.00 48.84 100 THR A CA 1
ATOM 759 C C . THR A 1 100 ? -26.602 -4.321 -13.442 1.00 48.84 100 THR A C 1
ATOM 761 O O . THR A 1 100 ? -27.740 -4.254 -12.979 1.00 48.84 100 THR A O 1
ATOM 764 N N . GLU A 1 101 ? -26.182 -5.341 -14.184 1.00 51.72 101 GLU A N 1
ATOM 765 C CA . GLU A 1 101 ? -26.977 -6.563 -14.307 1.00 51.72 101 GLU A CA 1
ATOM 766 C C . GLU A 1 101 ? -27.142 -7.188 -12.909 1.00 51.72 101 GLU A C 1
ATOM 768 O O . GLU A 1 101 ? -26.139 -7.486 -12.239 1.00 51.72 101 GLU A O 1
ATOM 773 N N . PRO A 1 102 ? -28.378 -7.367 -12.414 1.00 46.72 102 PRO A N 1
ATOM 774 C CA . PRO A 1 102 ? -28.605 -8.162 -11.224 1.00 46.72 102 PRO A CA 1
ATOM 775 C C . PRO A 1 102 ? -28.145 -9.589 -11.527 1.00 46.72 102 PRO A C 1
ATOM 777 O O . PRO A 1 102 ? -28.479 -10.169 -12.555 1.00 46.72 102 PRO A O 1
ATOM 780 N N . ARG A 1 103 ? -27.348 -10.177 -10.631 1.00 51.78 103 ARG A N 1
ATOM 781 C CA . ARG A 1 103 ? -27.074 -11.612 -10.696 1.00 51.78 103 ARG A CA 1
ATOM 782 C C . ARG A 1 103 ? -28.403 -12.334 -10.528 1.00 51.78 103 ARG A C 1
ATOM 784 O O . ARG A 1 103 ? -28.951 -12.357 -9.428 1.00 51.78 103 ARG A O 1
ATOM 791 N N . ASP A 1 104 ? -28.897 -12.915 -11.608 1.00 47.84 104 ASP A N 1
ATOM 792 C CA . ASP A 1 104 ? -29.978 -13.882 -11.557 1.00 47.84 104 ASP A CA 1
ATOM 793 C C . ASP A 1 104 ? -29.531 -15.050 -10.672 1.00 47.84 104 ASP A C 1
ATOM 795 O O . ASP A 1 104 ? -28.758 -15.919 -11.076 1.00 47.84 104 ASP A O 1
ATOM 799 N N . ASP A 1 105 ? -30.022 -15.073 -9.436 1.00 54.72 105 ASP A N 1
ATOM 800 C CA . ASP A 1 105 ? -29.788 -16.123 -8.439 1.00 54.72 105 ASP A CA 1
ATOM 801 C C . ASP A 1 105 ? -30.593 -17.406 -8.764 1.00 54.72 105 ASP A C 1
ATOM 803 O O . ASP A 1 105 ? -31.090 -18.126 -7.898 1.00 54.72 105 ASP A O 1
ATOM 807 N N . ALA A 1 106 ? -30.738 -17.715 -10.055 1.00 53.53 106 ALA A N 1
ATOM 808 C CA . ALA A 1 106 ? -31.386 -18.910 -10.586 1.00 53.53 106 ALA A CA 1
ATOM 809 C C . ALA A 1 106 ? -30.340 -19.957 -11.011 1.00 53.53 106 ALA A C 1
ATOM 811 O O . ALA A 1 106 ? -30.413 -20.545 -12.085 1.00 53.53 106 ALA A O 1
ATOM 812 N N . GLY A 1 107 ? -29.351 -20.197 -10.148 1.00 48.66 107 GLY A N 1
ATOM 813 C CA . GLY A 1 107 ? -28.338 -21.244 -10.320 1.00 48.66 107 GLY A CA 1
ATOM 814 C C . GLY A 1 107 ? -28.571 -22.494 -9.470 1.00 48.66 107 GLY A C 1
ATOM 815 O O . GLY A 1 107 ? -27.710 -23.367 -9.421 1.00 48.66 107 GLY A O 1
ATOM 816 N N . CYS A 1 108 ? -29.706 -22.600 -8.773 1.00 51.94 108 CYS A N 1
ATOM 817 C CA . CYS A 1 108 ? -30.015 -23.751 -7.931 1.00 51.94 108 CYS A CA 1
ATOM 818 C C . CYS A 1 108 ? -31.224 -24.512 -8.487 1.00 51.94 108 CYS A C 1
ATOM 820 O O . CYS A 1 108 ? -32.362 -24.193 -8.142 1.00 51.94 108 CYS A O 1
ATOM 822 N N . ARG A 1 109 ? -30.946 -25.496 -9.359 1.00 56.31 109 ARG A N 1
ATOM 823 C CA . ARG A 1 109 ? -31.648 -26.785 -9.578 1.00 56.31 109 ARG A CA 1
ATOM 824 C C . ARG A 1 109 ? -31.369 -27.268 -11.002 1.00 56.31 109 ARG A C 1
ATOM 826 O O . ARG A 1 109 ? -31.863 -26.665 -11.943 1.00 56.31 109 ARG A O 1
ATOM 833 N N . ASN A 1 110 ? -30.575 -28.334 -11.129 1.00 53.47 110 ASN A N 1
ATOM 834 C CA . ASN A 1 110 ? -30.801 -29.492 -12.012 1.00 53.47 110 ASN A CA 1
ATOM 835 C C . ASN A 1 110 ? -29.517 -30.333 -12.101 1.00 53.47 110 ASN A C 1
ATOM 837 O O . ASN A 1 110 ? -28.793 -30.306 -13.088 1.00 53.47 110 ASN A O 1
ATOM 841 N N . LEU A 1 111 ? -29.260 -31.116 -11.053 1.00 47.94 111 LEU A N 1
ATOM 842 C CA . LEU A 1 111 ? -28.532 -32.378 -11.180 1.00 47.94 111 LEU A CA 1
ATOM 843 C C . LEU A 1 111 ? -29.470 -33.479 -10.683 1.00 47.94 111 LEU A C 1
ATOM 845 O O . LEU A 1 111 ? -29.322 -34.006 -9.585 1.00 47.94 111 LEU A O 1
ATOM 849 N N . ALA A 1 1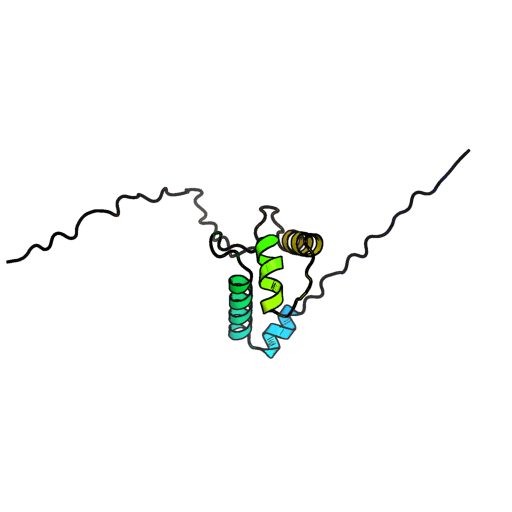12 ? -30.499 -33.763 -11.479 1.00 50.62 112 ALA A N 1
ATOM 850 C CA . ALA A 1 112 ? -31.105 -35.083 -11.460 1.00 50.62 112 ALA A CA 1
ATOM 851 C C . ALA A 1 112 ? -30.193 -35.997 -12.295 1.00 50.62 112 ALA A C 1
ATOM 853 O O . ALA A 1 112 ? -29.864 -35.626 -13.424 1.00 50.62 112 ALA A O 1
ATOM 854 N N . PRO A 1 113 ? -29.752 -37.157 -11.785 1.00 52.62 113 PRO A N 1
ATOM 855 C CA . PRO A 1 113 ? -29.160 -38.166 -12.639 1.00 52.62 113 PRO A CA 1
ATOM 856 C C . PRO A 1 113 ? -30.301 -38.909 -13.341 1.00 52.62 113 PRO A C 1
ATOM 858 O O . PRO A 1 113 ? -30.982 -39.728 -12.730 1.00 52.62 113 PRO A O 1
ATOM 861 N N . GLU A 1 114 ? -30.513 -38.632 -14.624 1.00 56.06 114 GLU A N 1
ATOM 862 C CA . GLU A 1 114 ? -31.162 -39.601 -15.504 1.00 56.06 114 GLU A CA 1
ATOM 863 C C . GLU A 1 114 ? -30.085 -40.318 -16.304 1.00 56.06 114 GLU A C 1
ATOM 865 O O . GLU A 1 114 ? -29.420 -39.699 -17.129 1.00 56.06 114 GLU A O 1
ATOM 870 N N . SER A 1 115 ? -29.926 -41.618 -16.052 1.00 56.16 115 SER A N 1
ATOM 871 C CA . SER A 1 115 ? -30.031 -42.636 -17.103 1.00 56.16 115 SER A CA 1
ATOM 872 C C . SER A 1 115 ? -29.710 -44.027 -16.545 1.00 56.16 115 SER A C 1
ATOM 874 O O . SER A 1 115 ? -28.569 -44.286 -16.169 1.00 56.16 115 SER A O 1
ATOM 876 N N . THR A 1 116 ? -30.770 -44.841 -16.526 1.00 55.03 116 THR A N 1
ATOM 877 C CA . THR A 1 116 ? -30.893 -46.268 -16.895 1.00 55.03 116 THR A CA 1
ATOM 878 C C . THR A 1 116 ? -29.907 -47.293 -16.345 1.00 55.03 116 THR A C 1
ATOM 880 O O . THR A 1 116 ? -28.734 -47.298 -16.771 1.00 55.03 116 THR A O 1
#

Solvent-accessible surface area (backbone atoms only — not comparable to full-atom values): 7665 Å² total; per-residue (Å²): 135,86,82,86,82,77,80,80,78,74,74,80,76,78,74,84,78,89,52,63,70,62,49,26,67,74,59,35,58,68,55,37,53,50,52,51,54,49,53,53,61,62,24,22,30,86,88,78,72,42,51,39,42,66,31,33,41,69,34,34,47,83,75,73,45,68,86,59,43,71,67,56,24,45,49,53,46,55,70,54,16,86,85,70,82,70,51,61,80,71,86,78,79,73,64,93,62,94,66,84,76,76,80,76,86,80,80,84,85,85,86,74,88,84,79,136

Organism: NCBI:txid2511006

Secondary structure (DSSP, 8-state):
--------------PPP--HHHHHHHH-HHHHHHHHHHHHHHHS-TTTSS--HHHHHHHGGGGT-TT--HHHHHHHHHHH-SSSSS---------SS-------------------

pLDDT: mean 74.08, std 20.74, range [38.53, 96.12]

Sequence (116 aa):
MEKDQIGMKTATSSEYQDFLPIMADKLGVETFVSELCGGFRLLADPEKGLITSESLRRNSALLGMEGMSKEDAEAMVREGDRDGDGVPQRNRILHSDGETEPRDDAGCRNLAPEST

Mean predicted aligned error: 15.89 Å